Protein AF-A0A9W9IS37-F1 (afdb_monomer)

Organism: NCBI:txid69766

Foldseek 3Di:
DDDDDDDDPDPPPPPPPPPQWKKFKAWDADPVGNVATWIWIFTDQDDPRAHGKIWDTDRHHFPPDAAWDWTDMPNFKIWIWHQPDCFTKIWIAGPVGDIWIDTQNGSDGGRMDGTD

Structure (mmCIF, N/CA/C/O backbone):
data_AF-A0A9W9IS37-F1
#
_entry.id   AF-A0A9W9IS37-F1
#
loop_
_atom_site.group_PDB
_atom_site.id
_atom_site.type_symbol
_atom_site.label_atom_id
_atom_site.label_alt_id
_atom_site.label_comp_id
_atom_site.label_asym_id
_atom_site.label_entity_id
_atom_site.label_seq_id
_atom_site.pdbx_PDB_ins_code
_atom_site.Cartn_x
_atom_site.Cartn_y
_atom_site.Cartn_z
_atom_site.occupancy
_atom_site.B_iso_or_equiv
_atom_site.auth_seq_id
_atom_site.auth_comp_id
_atom_site.auth_asym_id
_atom_site.auth_atom_id
_atom_site.pdbx_PDB_model_num
ATOM 1 N N . MET A 1 1 ? -53.080 -8.955 39.621 1.00 38.78 1 MET A N 1
ATOM 2 C CA . MET A 1 1 ? -52.441 -10.027 38.827 1.00 38.78 1 MET A CA 1
ATOM 3 C C . MET A 1 1 ? -51.637 -9.382 37.702 1.00 38.78 1 MET A C 1
ATOM 5 O O . MET A 1 1 ? -52.264 -8.695 36.917 1.00 38.78 1 MET A O 1
ATOM 9 N N . HIS A 1 2 ? -50.307 -9.589 37.721 1.00 37.84 2 HIS A N 1
ATOM 10 C CA . HIS A 1 2 ? -49.316 -9.676 36.616 1.00 37.84 2 HIS A CA 1
ATOM 11 C C . HIS A 1 2 ? -49.317 -8.613 35.491 1.00 37.84 2 HIS A C 1
ATOM 13 O O . HIS A 1 2 ? -50.357 -8.322 34.930 1.00 37.84 2 HIS A O 1
ATOM 19 N N . SER A 1 3 ? -48.217 -8.057 34.975 1.00 43.59 3 SER A N 1
ATOM 20 C CA . SER A 1 3 ? -46.765 -8.158 35.187 1.00 43.59 3 SER A CA 1
ATOM 21 C C . SER A 1 3 ? -46.103 -7.079 34.301 1.00 43.59 3 SER A C 1
ATOM 23 O O . SER A 1 3 ? -46.640 -6.719 33.256 1.00 43.59 3 SER A O 1
ATOM 25 N N . ILE A 1 4 ? -44.928 -6.593 34.703 1.00 62.91 4 ILE A N 1
ATOM 26 C CA . ILE A 1 4 ? -44.033 -5.684 33.961 1.00 62.91 4 ILE A CA 1
ATOM 27 C C . ILE A 1 4 ? -43.416 -6.417 32.755 1.00 62.91 4 ILE A C 1
ATOM 29 O O . ILE A 1 4 ? -43.000 -7.559 32.917 1.00 62.91 4 ILE A O 1
ATOM 33 N N . PHE A 1 5 ? -43.251 -5.761 31.598 1.00 52.50 5 PHE A N 1
ATOM 34 C CA . PHE A 1 5 ? -42.245 -6.173 30.604 1.00 52.50 5 PHE A CA 1
ATOM 35 C C . PHE A 1 5 ? -41.544 -4.963 29.971 1.00 52.50 5 PHE A C 1
ATOM 37 O O . PHE A 1 5 ? -41.994 -4.385 28.986 1.00 52.50 5 PHE A O 1
ATOM 44 N N . PHE A 1 6 ? -40.388 -4.626 30.547 1.00 56.75 6 PHE A N 1
ATOM 45 C CA . PHE A 1 6 ? -39.258 -4.049 29.823 1.00 56.75 6 PHE A CA 1
ATOM 46 C C . PHE A 1 6 ? -38.918 -4.968 28.644 1.00 56.75 6 PHE A C 1
ATOM 48 O O . PHE A 1 6 ? -38.683 -6.159 28.857 1.00 56.75 6 PHE A O 1
ATOM 55 N N . LYS A 1 7 ? -38.828 -4.441 27.422 1.00 50.78 7 LYS A N 1
ATOM 56 C CA . LYS A 1 7 ? -38.079 -5.108 26.351 1.00 50.78 7 LYS A CA 1
ATOM 57 C C . LYS A 1 7 ? -37.211 -4.094 25.628 1.00 50.78 7 LYS A C 1
ATOM 59 O O . LYS A 1 7 ? -37.644 -3.382 24.731 1.00 50.78 7 LYS A O 1
ATOM 64 N N . SER A 1 8 ? -35.981 -4.045 26.120 1.00 54.38 8 SER A N 1
ATOM 65 C CA . SER A 1 8 ? -34.792 -3.462 25.527 1.00 54.38 8 SER A CA 1
ATOM 66 C C . SER A 1 8 ? 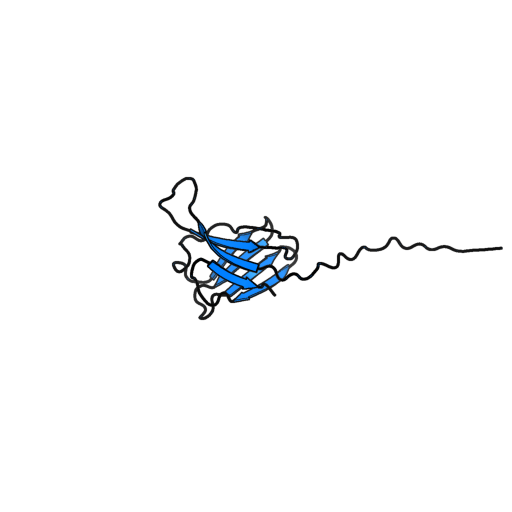-34.763 -3.690 24.016 1.00 54.38 8 SER A C 1
ATOM 68 O O . SER A 1 8 ? -34.761 -4.836 23.562 1.00 54.38 8 SER A O 1
ATOM 70 N N . LEU A 1 9 ? -34.719 -2.602 23.245 1.00 58.62 9 LEU A N 1
ATOM 71 C CA . LEU A 1 9 ? -34.281 -2.665 21.858 1.00 58.62 9 LEU A CA 1
ATOM 72 C C . LEU A 1 9 ? -32.818 -3.109 21.891 1.00 58.62 9 LEU A C 1
ATOM 74 O O . LEU A 1 9 ? -31.958 -2.411 22.428 1.00 58.62 9 LEU A O 1
ATOM 78 N N . ALA A 1 10 ? -32.573 -4.322 21.410 1.00 57.00 10 ALA A N 1
ATOM 79 C CA . ALA A 1 10 ? -31.249 -4.902 21.331 1.00 57.00 10 ALA A CA 1
ATOM 80 C C . ALA A 1 10 ? -30.366 -4.008 20.452 1.00 57.00 10 ALA A C 1
ATOM 82 O O . ALA A 1 10 ? -30.623 -3.854 19.258 1.00 57.00 10 ALA A O 1
ATOM 83 N N . LEU A 1 11 ? -29.323 -3.428 21.047 1.00 52.38 11 LEU A N 1
ATOM 84 C CA . LEU A 1 11 ? -28.160 -2.977 20.298 1.00 52.38 11 LEU A CA 1
ATOM 85 C C . LEU A 1 11 ? -27.583 -4.227 19.632 1.00 52.38 11 LEU A C 1
ATOM 87 O O . LEU A 1 11 ? -26.967 -5.061 20.296 1.00 52.38 11 LEU A O 1
ATOM 91 N N . LEU A 1 12 ? -27.841 -4.394 18.337 1.00 55.16 12 LEU A N 1
ATOM 92 C CA . LEU A 1 12 ? -27.080 -5.310 17.501 1.00 55.16 12 LEU A CA 1
ATOM 93 C C . LEU A 1 12 ? -25.654 -4.761 17.455 1.00 55.16 12 LEU A C 1
ATOM 95 O O . LEU A 1 12 ? -25.321 -3.952 16.594 1.00 55.16 12 LEU A O 1
ATOM 99 N N . SER A 1 13 ? -24.817 -5.155 18.417 1.00 55.97 13 SER A N 1
ATOM 100 C CA . SER A 1 13 ? -23.376 -5.030 18.248 1.00 55.97 13 SER A CA 1
ATOM 101 C C . SER A 1 13 ? -23.023 -5.928 17.072 1.00 55.97 13 SER A C 1
ATOM 103 O O . SER A 1 13 ? -23.091 -7.156 17.184 1.00 55.97 13 SER A O 1
ATOM 105 N N . LEU A 1 14 ? -22.723 -5.315 15.931 1.00 56.59 14 LEU A N 1
ATOM 106 C CA . LEU A 1 14 ? -22.159 -6.006 14.788 1.00 56.59 14 LEU A CA 1
ATOM 107 C C . LEU A 1 14 ? -20.811 -6.552 15.263 1.00 56.59 14 LEU A C 1
ATOM 109 O O . LEU A 1 14 ? -19.831 -5.820 15.351 1.00 56.59 14 LEU A O 1
ATOM 113 N N . ALA A 1 15 ? -20.787 -7.819 15.672 1.00 50.91 15 ALA A N 1
ATOM 114 C CA . ALA A 1 15 ? -19.548 -8.540 15.881 1.00 50.91 15 ALA A CA 1
ATOM 115 C C . ALA A 1 15 ? -18.921 -8.667 14.493 1.00 50.91 15 ALA A C 1
ATOM 117 O O . ALA A 1 15 ? -19.237 -9.594 13.750 1.00 50.91 15 ALA A O 1
ATOM 118 N N . GLN A 1 16 ? -18.133 -7.664 14.102 1.00 50.34 16 GLN A N 1
ATOM 119 C CA . GLN A 1 16 ? -17.322 -7.714 12.900 1.00 50.34 16 GLN A CA 1
ATOM 120 C C . GLN A 1 16 ? -16.435 -8.943 13.069 1.00 50.34 16 GLN A C 1
ATOM 122 O O . GLN A 1 16 ? -15.556 -8.973 13.932 1.00 50.34 16 GLN A O 1
ATOM 127 N N . LEU A 1 17 ? -16.754 -10.009 12.329 1.00 49.72 17 LEU A N 1
ATOM 128 C CA . LEU A 1 17 ? -15.870 -11.154 12.222 1.00 49.72 17 LEU A CA 1
ATOM 129 C C . LEU A 1 17 ? -14.538 -10.590 11.740 1.00 49.72 17 LEU A C 1
ATOM 131 O O . LEU A 1 17 ? -14.451 -10.101 10.617 1.00 49.72 17 LEU A O 1
ATOM 135 N N . LEU A 1 18 ? -13.534 -10.628 12.615 1.00 54.66 18 LEU A N 1
ATOM 136 C CA . LEU A 1 18 ? -12.144 -10.298 12.328 1.00 54.66 18 LEU A CA 1
ATOM 137 C C . LEU A 1 18 ? -11.578 -11.353 11.365 1.00 54.66 18 LEU A C 1
ATOM 139 O O . LEU A 1 18 ? -10.697 -12.132 11.722 1.00 54.66 18 LEU A O 1
ATOM 143 N N . SER A 1 19 ? -12.121 -11.441 10.151 1.00 56.94 19 SER A N 1
ATOM 144 C CA . SER A 1 19 ? -11.322 -11.914 9.035 1.00 56.94 19 SER A CA 1
ATOM 145 C C . SER A 1 19 ? -10.280 -10.829 8.844 1.00 56.94 19 SER A C 1
ATOM 147 O O . SER A 1 19 ? -10.637 -9.706 8.500 1.00 56.94 19 SER A O 1
ATOM 149 N N . ALA A 1 20 ? -9.018 -11.127 9.150 1.00 71.56 20 ALA A N 1
ATOM 150 C CA . ALA A 1 20 ? -7.939 -10.238 8.754 1.00 71.56 20 ALA A CA 1
ATOM 151 C C . ALA A 1 20 ? -8.099 -9.989 7.248 1.00 71.56 20 ALA A C 1
ATOM 153 O O . ALA A 1 20 ? -8.291 -10.939 6.484 1.00 71.56 20 ALA A O 1
ATOM 154 N N .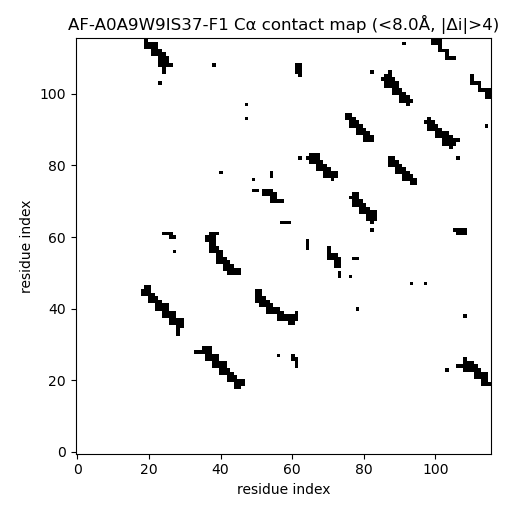 ALA A 1 21 ? -8.179 -8.720 6.852 1.00 91.69 21 ALA A N 1
ATOM 155 C CA . ALA A 1 21 ? -8.252 -8.389 5.442 1.00 91.69 21 ALA A CA 1
ATOM 156 C C . ALA A 1 21 ? -6.864 -8.591 4.849 1.00 91.69 21 ALA A C 1
ATOM 158 O O . ALA A 1 21 ? -5.862 -8.095 5.389 1.00 91.69 21 ALA A O 1
ATOM 159 N N . ARG A 1 22 ? -6.814 -9.311 3.733 1.00 95.25 22 ARG A N 1
ATOM 160 C CA . ARG A 1 22 ? -5.567 -9.542 3.029 1.00 95.25 22 ARG A CA 1
ATOM 161 C C . ARG A 1 22 ? -5.273 -8.315 2.191 1.00 95.25 22 ARG A C 1
ATOM 163 O O . ARG A 1 22 ? -6.094 -7.882 1.396 1.00 95.25 22 ARG A O 1
ATOM 170 N N . VAL A 1 23 ? -4.083 -7.767 2.347 1.00 95.88 23 VAL A N 1
ATOM 171 C CA . VAL A 1 23 ? -3.550 -6.729 1.475 1.00 95.88 23 VAL A CA 1
ATOM 172 C C . VAL A 1 23 ? -2.535 -7.343 0.533 1.00 95.88 23 VAL A C 1
ATOM 174 O O . VAL A 1 23 ? -1.707 -8.150 0.953 1.00 95.88 23 VAL A O 1
ATOM 177 N N . HIS A 1 24 ? -2.548 -6.926 -0.726 1.00 96.56 24 HIS A N 1
ATOM 178 C CA . HIS A 1 24 ? -1.491 -7.241 -1.677 1.00 96.56 24 HIS A CA 1
ATOM 179 C C . HIS A 1 24 ? -1.208 -6.056 -2.603 1.00 96.56 24 HIS A C 1
ATOM 181 O O . HIS A 1 24 ? -2.008 -5.128 -2.703 1.00 96.56 24 HIS A O 1
ATOM 187 N N . ILE A 1 25 ? -0.039 -6.038 -3.241 1.00 97.31 25 ILE A N 1
ATOM 188 C CA . ILE A 1 25 ? 0.326 -4.994 -4.207 1.00 97.31 25 ILE A CA 1
ATOM 189 C C . ILE A 1 25 ? 0.397 -5.564 -5.616 1.00 97.31 25 ILE A C 1
ATOM 191 O O . ILE A 1 25 ? 0.937 -6.645 -5.816 1.00 97.31 25 ILE A O 1
ATOM 195 N N . GLU A 1 26 ? -0.096 -4.831 -6.609 1.00 97.25 26 GLU A N 1
ATOM 196 C CA . GLU A 1 26 ? -0.029 -5.252 -8.011 1.00 97.25 26 GLU A CA 1
ATOM 197 C C . GLU A 1 26 ? 0.382 -4.124 -8.946 1.00 97.25 26 GLU A C 1
ATOM 199 O O . GLU A 1 26 ? 0.132 -2.942 -8.695 1.00 97.25 26 GLU A O 1
ATOM 204 N N . ASN A 1 27 ? 0.979 -4.522 -10.068 1.00 97.19 27 ASN A N 1
ATOM 205 C CA . ASN A 1 27 ? 1.229 -3.631 -11.184 1.00 97.19 27 ASN A CA 1
ATOM 206 C C . ASN A 1 27 ? -0.057 -3.431 -11.989 1.00 97.19 27 ASN A C 1
ATOM 208 O O . ASN A 1 27 ? -0.570 -4.370 -12.593 1.00 97.19 27 ASN A O 1
ATOM 212 N N . THR A 1 28 ? -0.527 -2.194 -12.068 1.00 95.81 28 THR A N 1
ATOM 213 C CA . THR A 1 28 ? -1.692 -1.800 -12.861 1.00 95.81 28 THR A CA 1
ATOM 214 C C . THR A 1 28 ? -1.298 -0.832 -13.964 1.00 95.81 28 THR A C 1
ATOM 216 O O . THR A 1 28 ? -0.290 -0.127 -13.891 1.00 95.81 28 THR A O 1
ATOM 219 N N . GLN A 1 29 ? -2.094 -0.814 -15.028 1.00 94.38 29 GLN A N 1
ATOM 220 C CA . GLN A 1 29 ? -1.893 0.075 -16.165 1.00 94.38 29 GLN A CA 1
ATOM 221 C C . GLN A 1 29 ? -3.133 0.950 -16.338 1.00 94.38 29 GLN A C 1
ATOM 223 O O . GLN A 1 29 ? -4.252 0.427 -16.341 1.00 94.38 29 GLN A O 1
ATOM 228 N N . PRO A 1 30 ? -2.976 2.273 -16.492 1.00 87.94 30 PRO A N 1
ATOM 229 C CA . PRO A 1 30 ? -4.114 3.142 -16.699 1.00 87.94 30 PRO A CA 1
ATOM 230 C C . PRO A 1 30 ? -4.726 2.854 -18.081 1.00 87.94 30 PRO A C 1
ATOM 232 O O . PRO A 1 30 ? -3.984 2.732 -19.062 1.00 87.94 30 PRO A O 1
ATOM 235 N N . PRO A 1 31 ? -6.066 2.826 -18.216 1.00 87.00 31 PRO A N 1
ATOM 236 C CA . PRO A 1 31 ? -6.721 2.555 -19.500 1.00 87.00 31 PRO A CA 1
ATOM 237 C C . PRO A 1 31 ? -6.290 3.512 -20.619 1.00 87.00 31 PRO A C 1
ATOM 239 O O . PRO A 1 31 ? -6.200 3.125 -21.781 1.00 87.00 31 PRO A O 1
ATOM 242 N N . ALA A 1 32 ? -5.985 4.763 -20.260 1.00 89.56 32 ALA A N 1
ATOM 243 C CA . ALA A 1 32 ? -5.550 5.795 -21.195 1.00 89.56 32 ALA A CA 1
ATOM 244 C C . ALA A 1 32 ? -4.119 5.587 -21.729 1.00 89.56 32 ALA A C 1
ATOM 246 O O . ALA A 1 32 ? -3.782 6.139 -22.775 1.00 89.56 32 ALA A O 1
ATOM 247 N N . ASN A 1 33 ? -3.265 4.819 -21.039 1.00 88.19 33 ASN A N 1
ATOM 248 C CA . ASN A 1 33 ? -1.893 4.568 -21.477 1.00 88.19 33 ASN A CA 1
ATOM 249 C C . ASN A 1 33 ? -1.324 3.254 -20.915 1.00 88.19 33 ASN A C 1
ATOM 251 O O . ASN A 1 33 ? -0.682 3.234 -19.867 1.00 88.19 33 ASN A O 1
ATOM 255 N N . LYS A 1 34 ? -1.459 2.170 -21.686 1.00 89.00 34 LYS A N 1
ATOM 256 C CA . LYS A 1 34 ? -0.928 0.838 -21.344 1.00 89.00 34 LYS A CA 1
ATOM 257 C C . LYS A 1 34 ? 0.604 0.728 -21.282 1.00 89.00 34 LYS A C 1
ATOM 259 O O . LYS A 1 34 ? 1.120 -0.340 -20.980 1.00 89.00 34 LYS A O 1
ATOM 264 N N . TYR A 1 35 ? 1.346 1.777 -21.640 1.00 90.50 35 TYR A N 1
ATOM 265 C CA . TYR A 1 35 ? 2.813 1.780 -21.572 1.00 90.50 35 TYR A CA 1
ATOM 266 C C . TYR A 1 35 ? 3.341 2.315 -20.238 1.00 90.50 35 TYR A C 1
ATOM 268 O O . TYR A 1 35 ? 4.548 2.295 -20.011 1.00 90.50 35 TYR A O 1
ATOM 276 N N . VAL A 1 36 ? 2.453 2.798 -19.364 1.00 92.62 36 VAL A N 1
ATOM 277 C CA . VAL A 1 36 ? 2.798 3.237 -18.013 1.00 92.62 36 VAL A CA 1
ATOM 278 C C . VAL A 1 36 ? 2.308 2.190 -17.025 1.00 92.62 36 VAL A C 1
ATOM 280 O O . VAL A 1 36 ? 1.153 1.775 -17.075 1.00 92.62 36 VAL A O 1
ATOM 283 N N . THR A 1 37 ? 3.196 1.779 -16.125 1.00 96.19 37 THR A N 1
ATOM 284 C CA . THR A 1 37 ? 2.886 0.834 -15.053 1.00 96.19 37 THR A CA 1
ATOM 285 C C . THR A 1 37 ? 2.942 1.555 -13.713 1.00 96.19 37 THR A C 1
ATOM 287 O O . THR A 1 37 ? 3.936 2.210 -13.391 1.00 96.19 37 THR A O 1
ATOM 290 N N . HIS A 1 38 ? 1.883 1.395 -12.932 1.00 96.94 38 HIS A N 1
ATOM 291 C CA . HIS A 1 38 ? 1.736 1.892 -11.572 1.00 96.94 38 HIS A CA 1
ATOM 292 C C . HIS A 1 38 ? 1.646 0.729 -10.595 1.00 96.94 38 HIS A C 1
ATOM 294 O O . HIS A 1 38 ? 1.314 -0.382 -10.988 1.00 96.94 38 HIS A O 1
ATOM 300 N N . CYS A 1 39 ? 1.930 0.984 -9.324 1.00 97.25 39 CYS A N 1
ATOM 301 C CA . CYS A 1 39 ? 1.625 0.048 -8.251 1.00 97.25 39 CYS A CA 1
ATOM 302 C C . CYS A 1 39 ? 0.302 0.456 -7.603 1.00 97.25 39 CYS A C 1
ATOM 304 O O . CYS A 1 39 ? 0.063 1.643 -7.388 1.00 97.25 39 CYS A O 1
ATOM 306 N N . THR A 1 40 ? -0.542 -0.504 -7.264 1.00 97.81 40 THR A N 1
ATOM 307 C CA . THR A 1 40 ? -1.767 -0.290 -6.479 1.00 97.81 40 THR A CA 1
ATOM 308 C C . THR A 1 40 ? -1.792 -1.264 -5.323 1.00 97.81 40 THR A C 1
ATOM 310 O O . THR A 1 40 ? -1.364 -2.405 -5.485 1.00 97.81 40 THR A O 1
ATOM 313 N N . VAL A 1 41 ? -2.316 -0.821 -4.185 1.00 97.75 41 VAL A N 1
ATOM 314 C CA . VAL A 1 41 ? -2.630 -1.698 -3.058 1.00 97.75 41 VAL A CA 1
ATOM 315 C C . VAL A 1 41 ? -4.055 -2.201 -3.241 1.00 97.75 41 VAL A C 1
ATOM 317 O O . VAL A 1 41 ? -4.963 -1.402 -3.460 1.00 97.75 41 VAL A O 1
ATOM 320 N N . GLN A 1 42 ? -4.229 -3.509 -3.141 1.00 97.56 42 GLN A N 1
ATOM 321 C CA . GLN A 1 42 ? -5.508 -4.199 -3.155 1.00 97.56 42 GLN A CA 1
ATOM 322 C C . GLN A 1 42 ? -5.809 -4.713 -1.748 1.00 97.56 42 GLN A C 1
ATOM 324 O O . GLN A 1 42 ? -4.906 -5.188 -1.055 1.00 97.56 42 GLN A O 1
ATOM 329 N N . ILE A 1 43 ? -7.064 -4.601 -1.331 1.00 95.69 43 ILE A N 1
ATOM 330 C CA . ILE A 1 43 ? -7.613 -5.214 -0.123 1.00 95.69 43 ILE A CA 1
ATOM 331 C C . ILE A 1 43 ? -8.584 -6.290 -0.588 1.00 95.69 43 ILE A C 1
ATOM 333 O O . ILE A 1 43 ? -9.534 -5.953 -1.284 1.00 95.69 43 ILE A O 1
ATOM 337 N N . ASP A 1 44 ? -8.367 -7.533 -0.170 1.00 94.81 44 ASP A N 1
ATOM 338 C CA . ASP A 1 44 ? -9.310 -8.638 -0.318 1.00 94.81 44 ASP A CA 1
ATOM 339 C C . ASP A 1 44 ? -9.951 -8.928 1.046 1.00 94.81 44 ASP A C 1
ATOM 341 O O . ASP A 1 44 ? -9.265 -9.198 2.042 1.00 94.81 44 ASP A O 1
ATOM 345 N N . GLY A 1 45 ? -11.279 -8.896 1.098 1.00 91.88 45 GLY A N 1
ATOM 346 C CA . GLY A 1 45 ? -12.056 -9.016 2.327 1.00 91.88 45 GLY A CA 1
ATOM 347 C C . GLY A 1 45 ? -12.411 -7.668 2.953 1.00 91.88 45 GLY A C 1
ATOM 348 O O . GLY A 1 45 ? -12.328 -6.620 2.316 1.00 91.88 45 G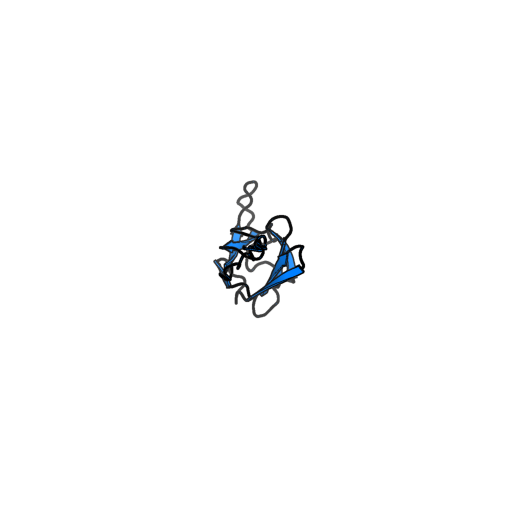LY A O 1
ATOM 349 N N . ALA A 1 46 ? -12.856 -7.710 4.212 1.00 91.19 46 AL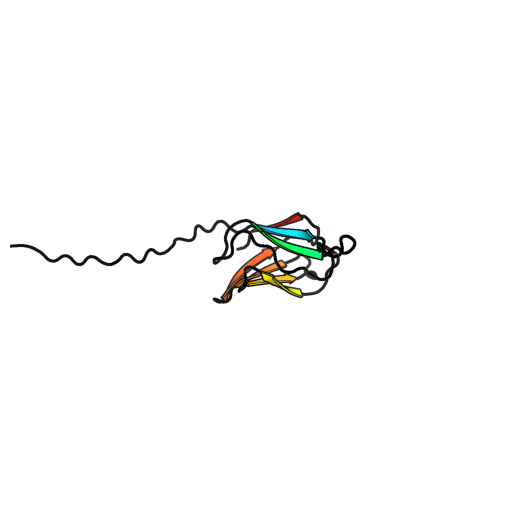A A N 1
ATOM 350 C CA . ALA A 1 46 ? -13.460 -6.576 4.905 1.00 91.19 46 ALA A CA 1
ATOM 351 C C . ALA A 1 46 ? -12.592 -6.079 6.069 1.00 91.19 46 ALA A C 1
ATOM 353 O O . ALA A 1 46 ? -12.252 -6.851 6.966 1.00 91.19 46 ALA A O 1
ATOM 354 N N . ILE A 1 47 ? -12.300 -4.778 6.108 1.00 91.75 47 ILE A N 1
ATOM 355 C CA . ILE A 1 47 ? -11.646 -4.113 7.241 1.00 91.75 47 ILE A CA 1
ATOM 356 C C . ILE A 1 47 ? -12.264 -2.744 7.510 1.00 91.75 47 ILE A C 1
ATOM 358 O O . ILE A 1 47 ? -12.296 -1.884 6.638 1.00 91.75 47 ILE A O 1
ATOM 362 N N . TYR A 1 48 ? -12.780 -2.536 8.724 1.00 91.00 48 TYR A N 1
ATOM 363 C CA . TYR A 1 48 ? -13.345 -1.254 9.175 1.00 91.00 48 TYR A CA 1
ATOM 364 C C . TYR A 1 48 ? -14.301 -0.579 8.162 1.00 91.00 48 TYR A C 1
ATOM 366 O O . TYR A 1 48 ? -14.237 0.629 7.938 1.00 91.00 48 TYR A O 1
ATOM 374 N N . GLY A 1 49 ? -15.173 -1.372 7.523 1.00 86.94 49 GLY A N 1
ATOM 375 C CA . GLY A 1 49 ? -16.148 -0.897 6.527 1.00 86.94 49 GLY A CA 1
ATOM 376 C C . GLY A 1 49 ? -15.605 -0.716 5.102 1.00 86.94 49 GLY A C 1
ATOM 377 O O . GLY A 1 49 ? -16.337 -0.256 4.231 1.00 86.94 49 GLY A O 1
ATOM 378 N N . CYS A 1 50 ? -14.345 -1.076 4.856 1.00 89.94 50 CYS A N 1
ATOM 379 C CA . CYS A 1 50 ? -13.716 -1.140 3.541 1.00 89.94 50 CYS A CA 1
ATOM 380 C C . CYS A 1 50 ? -13.687 -2.598 3.069 1.00 89.94 50 CYS A C 1
ATOM 382 O O . CYS A 1 50 ? -13.068 -3.435 3.723 1.00 89.94 50 CYS A O 1
ATOM 384 N N . GLU A 1 51 ? -14.377 -2.900 1.970 1.00 92.56 51 GLU A N 1
ATOM 385 C CA . GLU A 1 51 ? -14.495 -4.248 1.401 1.00 92.56 51 GLU A CA 1
ATOM 386 C C . GLU A 1 51 ? -13.961 -4.250 -0.030 1.00 92.56 51 GLU A C 1
ATOM 388 O O . GLU A 1 51 ? -14.316 -3.351 -0.793 1.00 92.56 51 GLU A O 1
ATOM 393 N N . ASP A 1 52 ? -13.130 -5.238 -0.373 1.00 92.75 52 ASP A N 1
ATOM 394 C CA . ASP A 1 52 ? -12.668 -5.533 -1.741 1.00 92.75 52 ASP A CA 1
ATOM 395 C C . ASP A 1 52 ? -12.320 -4.278 -2.567 1.00 92.75 52 ASP A C 1
ATOM 397 O O . ASP A 1 52 ? -13.052 -3.861 -3.472 1.00 92.75 52 ASP A O 1
ATOM 401 N N . ALA A 1 53 ? -11.202 -3.631 -2.233 1.00 95.19 53 ALA A N 1
ATOM 402 C CA . ALA A 1 53 ? -10.899 -2.286 -2.711 1.00 95.19 53 ALA A CA 1
ATOM 403 C C . ALA A 1 53 ? -9.493 -2.130 -3.290 1.00 95.19 53 ALA A C 1
ATOM 405 O O . ALA A 1 53 ? -8.523 -2.681 -2.780 1.00 95.19 53 ALA A O 1
ATOM 406 N N . SER A 1 54 ? -9.385 -1.264 -4.300 1.00 96.81 54 SER A N 1
ATOM 407 C CA . SER A 1 54 ? -8.116 -0.807 -4.870 1.00 96.81 54 SER A CA 1
ATOM 408 C C . SER A 1 54 ? -7.806 0.606 -4.401 1.00 96.81 54 SER A C 1
ATOM 410 O O . SER A 1 54 ? -8.670 1.487 -4.430 1.00 96.81 54 SER A O 1
ATOM 412 N N . SER A 1 55 ? -6.550 0.856 -4.048 1.00 97.50 55 SER A N 1
ATOM 413 C CA . SER A 1 55 ? -6.061 2.210 -3.822 1.00 97.50 55 SER A CA 1
ATOM 414 C C . SER A 1 55 ? -5.971 2.989 -5.131 1.00 97.50 55 SER A C 1
ATOM 416 O O . SER A 1 55 ? -5.867 2.418 -6.222 1.00 97.50 55 SER A O 1
ATOM 418 N N . GLU A 1 56 ? -5.888 4.310 -5.016 1.00 96.75 56 GLU A N 1
ATOM 419 C CA . GLU A 1 56 ? -5.297 5.125 -6.072 1.00 96.75 56 GLU A CA 1
ATOM 420 C C . GLU A 1 56 ? -3.858 4.664 -6.389 1.00 96.75 56 GLU A C 1
ATOM 422 O O . GLU A 1 56 ? -3.155 4.158 -5.502 1.00 96.75 56 GLU A O 1
ATOM 427 N N . PRO A 1 57 ? -3.384 4.845 -7.635 1.00 96.44 57 PRO A N 1
ATOM 428 C CA . PRO A 1 57 ? -2.074 4.364 -8.047 1.00 96.44 57 PRO A CA 1
ATOM 429 C C . PRO A 1 57 ? -0.913 5.145 -7.417 1.00 96.44 57 PRO A C 1
ATOM 431 O O . PRO A 1 57 ? -0.907 6.376 -7.294 1.00 96.44 57 PRO A O 1
ATOM 434 N N . TYR A 1 58 ? 0.147 4.415 -7.095 1.00 96.44 58 TYR A N 1
ATOM 435 C CA . TYR A 1 58 ? 1.476 4.950 -6.832 1.00 96.44 58 TYR A CA 1
ATOM 436 C C . TYR A 1 58 ? 2.175 5.309 -8.154 1.00 96.44 58 TYR A C 1
ATOM 438 O O . TYR A 1 58 ? 1.912 4.697 -9.192 1.00 96.44 58 TYR A O 1
ATOM 446 N N . PRO A 1 59 ? 3.065 6.319 -8.161 1.00 93.88 59 PRO A N 1
ATOM 447 C CA . PRO A 1 59 ? 3.574 6.902 -9.401 1.00 93.88 59 PRO A CA 1
ATOM 448 C C . PRO A 1 59 ? 4.393 5.923 -10.248 1.00 93.88 59 PRO A C 1
ATOM 450 O O . PRO A 1 59 ? 4.409 6.064 -11.468 1.00 93.88 59 PRO A O 1
ATOM 453 N N . LYS A 1 60 ? 5.044 4.932 -9.632 1.00 95.38 60 LYS A N 1
ATOM 454 C CA . LYS A 1 60 ? 5.822 3.897 -10.324 1.00 95.38 60 LYS A CA 1
ATOM 455 C C . LYS A 1 60 ? 5.234 2.511 -10.067 1.00 95.38 60 LYS A C 1
ATOM 457 O O . LYS A 1 60 ? 4.471 2.328 -9.118 1.00 95.38 60 LYS A O 1
ATOM 462 N N . GLY A 1 61 ? 5.627 1.538 -10.889 1.00 95.75 61 GLY A N 1
ATOM 463 C CA . GLY A 1 61 ? 5.350 0.119 -10.656 1.00 95.75 61 GLY A CA 1
ATOM 464 C C . GLY A 1 61 ? 5.910 -0.381 -9.320 1.00 95.75 61 GLY A C 1
ATOM 465 O O . GLY A 1 61 ? 6.779 0.257 -8.715 1.00 95.75 61 GLY A O 1
ATOM 466 N N . CYS A 1 62 ? 5.395 -1.514 -8.854 1.00 95.25 62 CYS A N 1
ATOM 467 C CA . CYS A 1 62 ? 5.828 -2.144 -7.612 1.00 95.25 62 CYS A CA 1
ATOM 468 C C . CYS A 1 62 ? 7.332 -2.464 -7.692 1.00 95.25 62 CYS A C 1
ATOM 470 O O . CYS A 1 62 ? 7.837 -2.844 -8.750 1.00 95.25 62 CYS A O 1
ATOM 472 N N . GLY A 1 63 ? 8.062 -2.181 -6.611 1.00 93.00 63 GLY A N 1
ATOM 473 C CA . GLY A 1 63 ? 9.529 -2.239 -6.555 1.00 93.00 63 GLY A CA 1
ATOM 474 C C . GLY A 1 63 ? 10.254 -0.996 -7.087 1.00 93.00 63 GLY A C 1
ATOM 475 O O . GLY A 1 63 ? 11.448 -0.843 -6.859 1.00 93.00 63 GLY A O 1
ATOM 476 N N . GLY A 1 64 ? 9.560 -0.079 -7.772 1.00 94.12 64 GLY A N 1
ATOM 477 C CA . GLY A 1 64 ? 10.152 1.165 -8.279 1.00 94.12 64 GLY A CA 1
ATOM 478 C C . GLY A 1 64 ? 9.933 2.394 -7.392 1.00 94.12 64 GLY A C 1
ATOM 479 O O . GLY A 1 64 ? 10.576 3.426 -7.616 1.00 94.12 64 GLY A O 1
ATOM 480 N N . ASN A 1 65 ? 8.997 2.320 -6.441 1.00 94.25 65 ASN A N 1
ATOM 481 C CA . ASN A 1 65 ? 8.678 3.402 -5.507 1.00 94.25 65 ASN A CA 1
ATOM 482 C C . ASN A 1 65 ? 9.715 3.480 -4.372 1.00 94.25 65 ASN A C 1
ATOM 484 O O . ASN A 1 65 ? 10.432 2.522 -4.114 1.00 94.25 65 ASN A O 1
ATOM 488 N N . SER A 1 66 ? 9.796 4.637 -3.719 1.00 94.56 66 SER A N 1
ATOM 489 C CA . SER A 1 66 ? 10.694 4.908 -2.591 1.00 94.56 66 SER A CA 1
ATOM 490 C C . SER A 1 66 ? 9.997 5.828 -1.591 1.00 94.56 66 SER A C 1
ATOM 492 O O . SER A 1 66 ? 9.037 6.521 -1.953 1.00 94.56 66 SER A O 1
ATOM 494 N N . GLY A 1 67 ? 10.501 5.891 -0.365 1.00 94.81 67 GLY A N 1
ATOM 495 C CA . GLY A 1 67 ? 9.923 6.689 0.711 1.00 94.81 67 GLY A CA 1
ATOM 496 C C . GLY A 1 67 ? 8.629 6.107 1.269 1.00 94.81 67 GLY A C 1
ATOM 497 O O . GLY A 1 67 ? 8.268 4.958 1.027 1.00 94.81 67 GLY A O 1
ATOM 498 N N . SER A 1 68 ? 7.897 6.943 2.001 1.00 96.44 68 SER A N 1
ATOM 499 C CA . SER A 1 68 ? 6.563 6.622 2.503 1.00 96.44 68 SER A CA 1
ATOM 500 C C . SER A 1 68 ? 5.516 7.461 1.779 1.00 96.44 68 SER A C 1
ATOM 502 O O . SER A 1 68 ? 5.674 8.677 1.641 1.00 96.44 68 SER A O 1
ATOM 504 N N . ALA A 1 69 ? 4.453 6.822 1.290 1.00 97.06 69 ALA A N 1
ATOM 505 C CA . ALA A 1 69 ? 3.394 7.515 0.566 1.00 97.06 69 ALA A CA 1
ATOM 506 C C . ALA A 1 69 ? 2.007 6.931 0.851 1.00 97.06 69 ALA A C 1
ATOM 508 O O . ALA A 1 69 ? 1.801 5.715 0.833 1.00 97.06 69 ALA A O 1
ATOM 509 N N . SER A 1 70 ? 1.040 7.829 1.044 1.00 97.56 70 SER A N 1
ATOM 510 C CA . SER A 1 70 ? -0.369 7.488 1.240 1.00 97.56 70 SER A CA 1
ATOM 511 C C . SER A 1 70 ? -1.162 7.610 -0.059 1.00 97.56 70 SER A C 1
ATOM 513 O O . SER A 1 70 ? -0.938 8.527 -0.859 1.00 97.56 70 SER A O 1
ATOM 515 N N . ARG A 1 71 ? -2.108 6.698 -0.264 1.00 97.81 71 ARG A N 1
ATOM 516 C CA . ARG A 1 71 ? -3.082 6.727 -1.357 1.00 97.81 71 ARG A CA 1
ATOM 517 C C . ARG A 1 71 ? -4.477 6.476 -0.820 1.00 97.81 71 ARG A C 1
ATOM 519 O O . ARG A 1 71 ? -4.650 5.692 0.111 1.00 97.81 71 ARG A O 1
ATOM 526 N N . GLN A 1 72 ? -5.453 7.173 -1.392 1.00 97.81 72 GLN A N 1
ATOM 527 C CA . GLN A 1 72 ? -6.846 7.021 -0.998 1.00 97.81 72 GLN A CA 1
ATOM 528 C C . GLN A 1 72 ? -7.347 5.624 -1.377 1.00 97.81 72 GLN A C 1
ATOM 530 O O . GLN A 1 72 ? -6.958 5.072 -2.407 1.00 97.81 72 GLN A O 1
ATOM 535 N N . ILE A 1 73 ? -8.207 5.064 -0.533 1.00 96.06 73 ILE A N 1
ATOM 536 C CA . ILE A 1 73 ? -8.911 3.800 -0.751 1.00 96.06 73 ILE A CA 1
ATOM 537 C C . ILE A 1 73 ? -10.278 3.881 -0.059 1.00 96.06 73 ILE A C 1
ATOM 539 O O . ILE A 1 73 ? -10.437 4.623 0.908 1.00 96.06 73 ILE A O 1
ATOM 543 N N . CYS A 1 74 ? -11.290 3.166 -0.556 1.00 93.00 74 CYS A N 1
ATOM 544 C CA . CYS A 1 74 ? -12.621 3.134 0.071 1.00 93.00 74 CYS A CA 1
ATOM 545 C C . CYS A 1 74 ? -13.245 4.518 0.356 1.00 93.00 74 CYS A C 1
ATOM 547 O O . CYS A 1 74 ? -13.958 4.685 1.338 1.00 93.00 74 CYS A O 1
ATOM 549 N N . MET A 1 75 ? -12.979 5.515 -0.500 1.00 89.25 75 MET A N 1
ATOM 550 C CA . MET A 1 75 ? -13.437 6.918 -0.423 1.00 89.25 75 MET A CA 1
ATOM 551 C C . MET A 1 75 ? -13.026 7.724 0.826 1.00 89.25 75 MET A C 1
ATOM 553 O 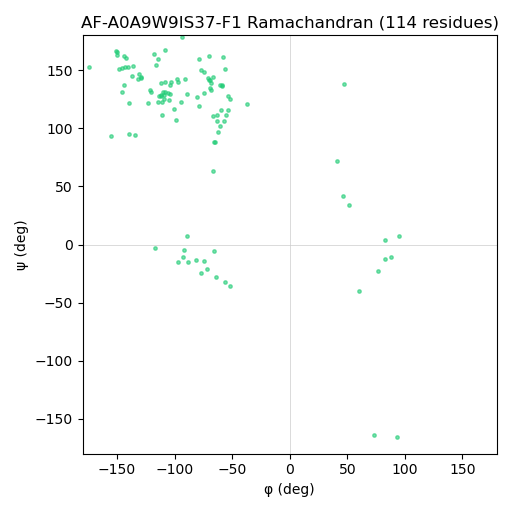O . MET A 1 75 ? -12.707 8.900 0.687 1.00 89.25 75 MET A O 1
ATOM 557 N N . SER A 1 76 ? -13.025 7.158 2.028 1.00 88.44 76 SER A N 1
ATOM 558 C CA . SER A 1 76 ? -12.710 7.856 3.284 1.00 88.44 76 SER A CA 1
ATOM 559 C C . SER A 1 76 ? -11.471 7.313 3.995 1.00 88.44 76 SER A C 1
ATOM 561 O O . SER A 1 76 ? -11.079 7.864 5.024 1.00 88.44 76 SER A O 1
ATOM 563 N N . ALA A 1 77 ? -10.849 6.263 3.459 1.00 95.25 77 ALA A N 1
ATOM 564 C CA . ALA A 1 77 ? -9.665 5.644 4.026 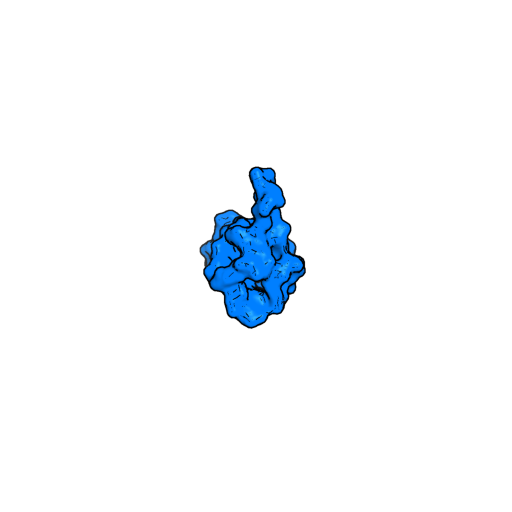1.00 95.25 77 ALA A CA 1
ATOM 565 C C . ALA A 1 77 ? -8.412 5.932 3.189 1.00 95.25 77 ALA A C 1
ATOM 567 O O . ALA A 1 77 ? -8.461 6.416 2.052 1.00 95.25 77 ALA A O 1
ATOM 568 N N . ALA A 1 78 ? -7.261 5.633 3.776 1.00 97.50 78 ALA A N 1
ATOM 569 C CA . ALA A 1 78 ? -5.979 5.706 3.108 1.00 97.50 78 ALA A CA 1
ATOM 570 C C . ALA A 1 78 ? -5.124 4.489 3.454 1.00 97.50 78 ALA A C 1
ATOM 572 O O . ALA A 1 78 ? -5.129 3.998 4.583 1.00 97.50 78 ALA A O 1
ATOM 573 N N . VAL A 1 79 ? -4.341 4.051 2.476 1.00 97.00 79 VAL A N 1
ATOM 574 C CA . VAL A 1 79 ? -3.252 3.095 2.666 1.00 97.00 79 VAL A CA 1
ATOM 575 C C . VAL A 1 79 ? -1.932 3.821 2.504 1.00 97.00 79 VAL A C 1
ATOM 577 O O . VAL A 1 79 ? -1.723 4.552 1.540 1.00 97.00 79 VAL A O 1
ATOM 580 N N . THR A 1 80 ? -1.046 3.655 3.474 1.00 97.69 80 THR A N 1
ATOM 581 C CA . THR A 1 80 ? 0.311 4.192 3.454 1.00 97.69 80 THR A CA 1
ATOM 582 C C . THR A 1 80 ? 1.277 3.044 3.281 1.00 97.69 80 THR A C 1
ATOM 584 O O . THR A 1 80 ? 1.246 2.106 4.074 1.00 97.69 80 THR A O 1
ATOM 587 N N . VAL A 1 81 ? 2.128 3.127 2.265 1.00 96.94 81 VAL A N 1
ATOM 588 C CA . VAL A 1 81 ? 3.187 2.145 2.036 1.00 96.94 81 VAL A CA 1
ATOM 589 C C . VAL A 1 81 ? 4.526 2.811 2.293 1.00 96.94 81 VAL A C 1
ATOM 591 O O . VAL A 1 81 ? 4.796 3.885 1.752 1.00 96.94 81 VAL A O 1
ATOM 594 N N . ASP A 1 82 ? 5.330 2.182 3.141 1.00 95.69 82 ASP A N 1
ATOM 595 C CA . ASP A 1 82 ? 6.726 2.529 3.383 1.00 95.69 82 ASP A CA 1
ATOM 596 C C . ASP A 1 82 ? 7.619 1.582 2.575 1.00 95.69 82 ASP A C 1
ATOM 598 O O . ASP A 1 82 ? 7.707 0.390 2.878 1.00 95.69 82 ASP A O 1
ATOM 602 N N . TRP A 1 83 ? 8.218 2.121 1.512 1.00 92.94 83 TRP A N 1
ATOM 603 C CA . TRP A 1 83 ? 9.040 1.394 0.545 1.00 92.94 83 TRP A CA 1
ATOM 604 C C . TRP A 1 83 ? 10.519 1.322 0.940 1.00 92.94 83 TRP A C 1
ATOM 606 O O . TRP A 1 83 ? 11.250 0.530 0.354 1.00 92.94 83 TRP A O 1
ATOM 616 N N . ASP A 1 84 ? 10.960 2.147 1.894 1.00 88.12 84 ASP A N 1
ATOM 617 C CA . ASP A 1 84 ? 12.368 2.232 2.311 1.00 88.12 84 ASP A CA 1
ATOM 618 C C . ASP A 1 84 ? 12.678 1.305 3.497 1.00 88.12 84 ASP A C 1
ATOM 620 O O . ASP A 1 84 ? 13.836 1.115 3.867 1.00 88.12 84 ASP A O 1
ATOM 624 N N . SER A 1 85 ? 11.642 0.738 4.110 1.00 78.19 85 SER A N 1
ATOM 625 C CA . SER A 1 85 ? 11.768 -0.238 5.185 1.00 78.19 85 SER A CA 1
ATOM 626 C C . SER A 1 85 ? 12.310 -1.576 4.668 1.00 78.19 85 SER A C 1
ATOM 628 O O . SER A 1 85 ? 11.871 -2.049 3.620 1.00 78.19 85 SER A O 1
ATOM 630 N N . ASP A 1 86 ? 13.184 -2.232 5.448 1.00 76.44 86 ASP A N 1
ATOM 631 C CA . ASP A 1 86 ? 13.688 -3.590 5.152 1.00 76.44 86 ASP A CA 1
ATOM 632 C C . ASP A 1 86 ? 12.537 -4.582 4.895 1.00 76.44 86 ASP A C 1
ATOM 634 O O . ASP A 1 86 ? 12.625 -5.444 4.024 1.00 76.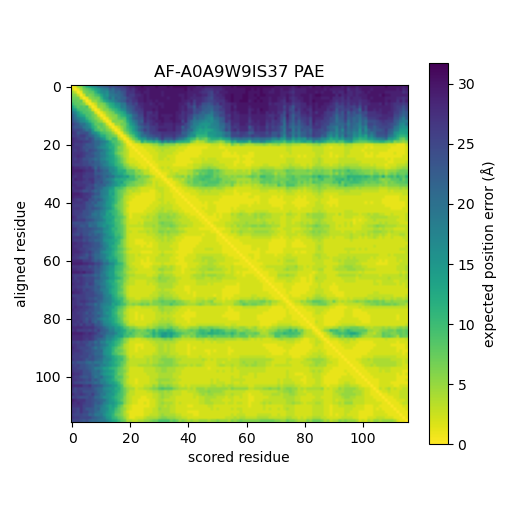44 86 ASP A O 1
ATOM 638 N N . ASP A 1 87 ? 11.427 -4.400 5.620 1.00 83.56 87 ASP A N 1
ATOM 639 C CA . ASP A 1 87 ? 10.136 -5.012 5.330 1.00 83.56 87 ASP A CA 1
ATOM 640 C C . ASP A 1 87 ? 9.156 -3.927 4.864 1.00 83.56 87 ASP A C 1
ATOM 642 O O . ASP A 1 87 ? 8.717 -3.103 5.678 1.00 83.56 87 ASP A O 1
ATOM 646 N N . VAL A 1 88 ? 8.756 -3.945 3.586 1.00 91.75 88 VAL A N 1
ATOM 647 C CA . VAL A 1 88 ? 7.750 -3.006 3.057 1.00 91.75 88 VAL A CA 1
ATOM 648 C C . VAL A 1 88 ? 6.498 -3.064 3.925 1.00 91.75 88 VAL A C 1
ATOM 650 O O . VAL A 1 88 ? 5.837 -4.102 4.027 1.00 91.75 88 VAL A O 1
ATOM 653 N N . THR A 1 89 ? 6.191 -1.952 4.585 1.00 95.56 89 THR A N 1
ATOM 654 C CA . THR A 1 89 ? 5.115 -1.885 5.575 1.00 95.56 89 THR A CA 1
ATOM 655 C C . THR A 1 89 ? 3.911 -1.184 4.972 1.00 95.56 89 THR A C 1
ATOM 657 O O . THR A 1 89 ? 4.036 -0.080 4.443 1.00 95.56 89 THR A O 1
ATOM 660 N N . VAL A 1 90 ? 2.738 -1.802 5.092 1.00 96.38 90 VAL A N 1
ATOM 661 C CA . VAL A 1 90 ? 1.457 -1.219 4.688 1.00 96.38 90 VAL A CA 1
ATOM 662 C C . VAL A 1 90 ? 0.657 -0.875 5.932 1.00 96.38 90 VAL A C 1
ATOM 664 O O . VAL A 1 90 ? 0.522 -1.693 6.841 1.00 96.38 90 VAL A O 1
ATOM 667 N N . LYS A 1 91 ? 0.124 0.344 5.974 1.00 96.88 91 LYS A N 1
ATOM 668 C CA . LYS A 1 91 ? -0.756 0.829 7.038 1.00 96.88 91 LYS A CA 1
ATOM 669 C C . LYS A 1 91 ? -2.069 1.294 6.439 1.00 96.88 91 LYS A C 1
ATOM 671 O O . LYS A 1 91 ? -2.065 2.191 5.601 1.00 96.88 91 LYS A O 1
ATOM 676 N N . PHE A 1 92 ? -3.167 0.706 6.877 1.00 96.62 92 PHE A N 1
ATOM 677 C CA . PHE A 1 92 ? -4.517 1.172 6.600 1.00 96.62 92 PHE A CA 1
ATOM 678 C C . PHE A 1 92 ? -4.960 2.138 7.698 1.00 96.62 92 PHE A C 1
ATOM 680 O O . PHE A 1 92 ? -4.665 1.911 8.872 1.00 96.62 92 PHE A O 1
ATOM 687 N N . ARG A 1 93 ? -5.698 3.183 7.321 1.00 96.19 93 ARG A N 1
ATOM 688 C CA . ARG A 1 93 ? -6.386 4.070 8.259 1.00 96.19 93 ARG A CA 1
ATOM 689 C C . ARG A 1 93 ? -7.704 4.570 7.678 1.00 96.19 93 ARG A C 1
ATOM 691 O O . ARG A 1 93 ? -7.706 5.085 6.559 1.00 96.19 93 ARG A O 1
ATOM 698 N N . ASN A 1 94 ? -8.795 4.483 8.438 1.00 94.62 94 ASN A N 1
ATOM 699 C CA . ASN A 1 94 ? -10.075 5.104 8.076 1.00 94.62 94 ASN A CA 1
ATOM 700 C C . ASN A 1 94 ? -10.234 6.510 8.702 1.00 94.62 94 ASN A C 1
ATOM 702 O O . ASN A 1 94 ? -9.379 7.008 9.438 1.00 94.62 94 ASN A O 1
ATOM 706 N N . ASN A 1 95 ? -11.350 7.173 8.405 1.00 93.50 95 ASN A N 1
ATOM 707 C CA . ASN A 1 95 ? -11.700 8.489 8.945 1.00 93.50 95 ASN A CA 1
ATOM 708 C C . ASN A 1 95 ? -12.162 8.466 10.414 1.00 93.50 95 ASN A C 1
ATOM 710 O O . ASN A 1 95 ? -12.219 9.527 11.035 1.00 93.50 95 ASN A O 1
ATOM 714 N N . GLU A 1 96 ? -12.486 7.294 10.959 1.00 93.12 96 GLU A N 1
ATOM 715 C CA . GLU A 1 96 ? -12.847 7.103 12.372 1.00 93.12 96 GLU A CA 1
ATOM 716 C C . GLU A 1 96 ? -11.603 6.999 13.271 1.00 93.12 96 GLU A C 1
ATOM 718 O O . GLU A 1 96 ? -11.688 7.188 14.483 1.00 93.12 96 GLU A O 1
ATOM 723 N N . GLY A 1 97 ? -10.426 6.814 12.665 1.00 92.62 97 GLY A N 1
ATOM 724 C CA . GLY A 1 97 ? -9.149 6.684 13.360 1.00 92.62 97 GLY A CA 1
ATOM 725 C C . GLY A 1 97 ? -8.743 5.238 13.627 1.00 92.62 97 GLY A C 1
ATOM 726 O O . GLY A 1 97 ? -7.728 5.034 14.290 1.00 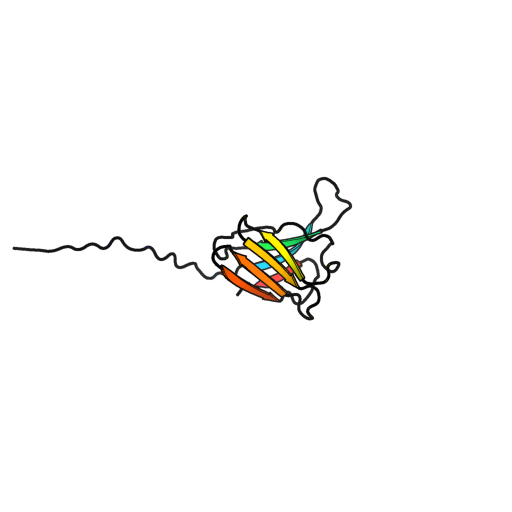92.62 97 GLY A O 1
ATOM 727 N N . ASP A 1 98 ? -9.483 4.262 13.098 1.00 93.75 98 ASP A N 1
ATOM 728 C CA . ASP A 1 98 ? -9.077 2.863 13.123 1.00 93.75 98 ASP A CA 1
ATOM 729 C C . ASP A 1 98 ? -7.876 2.663 12.205 1.00 93.75 98 ASP A C 1
ATOM 731 O O . ASP A 1 98 ? -7.841 3.151 11.069 1.00 93.75 98 ASP A O 1
ATOM 735 N N . GLU A 1 99 ? -6.890 1.927 12.705 1.00 95.38 99 GLU A N 1
ATOM 736 C CA . GLU A 1 99 ? -5.645 1.644 12.011 1.00 95.38 99 GLU A CA 1
ATOM 737 C C . GLU A 1 99 ? -5.373 0.143 12.038 1.00 95.38 99 GLU A C 1
ATOM 739 O O . GLU A 1 99 ? -5.633 -0.530 13.032 1.00 95.38 99 GLU A O 1
ATOM 744 N N . ALA A 1 100 ? -4.812 -0.367 10.947 1.00 94.81 100 ALA A N 1
ATOM 745 C CA . ALA A 1 100 ? -4.262 -1.713 10.885 1.00 94.81 100 ALA A CA 1
ATOM 746 C C . ALA A 1 100 ? -2.979 -1.698 10.068 1.00 94.81 100 ALA A C 1
ATOM 748 O O . ALA A 1 100 ? -2.797 -0.855 9.183 1.00 94.81 100 ALA A O 1
ATOM 749 N N . SER A 1 101 ? -2.070 -2.624 10.347 1.00 95.50 101 SER A N 1
ATOM 750 C CA . SER A 1 101 ? -0.798 -2.670 9.629 1.00 95.50 101 SER A CA 1
ATOM 751 C C . SER A 1 101 ? -0.311 -4.080 9.368 1.00 95.50 101 SER A C 1
ATOM 753 O O . SER A 1 101 ? -0.615 -5.017 10.104 1.00 95.50 101 SER A O 1
ATOM 755 N N . CYS A 1 102 ? 0.468 -4.229 8.302 1.00 95.12 102 CYS A N 1
ATOM 756 C CA . CYS A 1 102 ? 1.150 -5.472 7.998 1.00 95.12 102 CYS A CA 1
ATOM 757 C C . CYS A 1 102 ? 2.450 -5.232 7.228 1.00 95.12 102 CYS A C 1
ATOM 759 O O . CYS A 1 102 ? 2.728 -4.130 6.753 1.00 95.12 102 CYS A O 1
ATOM 761 N N . LYS A 1 103 ? 3.274 -6.276 7.149 1.00 95.94 103 LYS A N 1
ATOM 762 C CA . LYS A 1 103 ? 4.561 -6.276 6.451 1.00 95.94 103 LYS A CA 1
ATOM 763 C C . LYS A 1 103 ? 4.491 -7.229 5.266 1.00 95.94 103 LYS A C 1
ATOM 765 O O . LYS A 1 103 ? 4.227 -8.411 5.468 1.00 95.94 103 LYS A O 1
ATOM 770 N N . LEU A 1 104 ? 4.744 -6.723 4.061 1.00 92.88 104 LEU A N 1
ATOM 771 C CA . LEU A 1 104 ? 4.724 -7.500 2.815 1.00 92.88 104 LEU A CA 1
ATOM 772 C C . LEU A 1 104 ? 5.977 -8.367 2.636 1.00 92.88 104 LEU A C 1
ATOM 774 O O . LEU A 1 104 ? 5.940 -9.349 1.903 1.00 92.88 104 LEU A O 1
ATOM 778 N N . GLY A 1 105 ? 7.094 -7.991 3.265 1.00 87.56 105 GLY A N 1
ATOM 779 C CA . GLY A 1 105 ? 8.394 -8.662 3.129 1.00 87.56 105 GLY A CA 1
ATOM 780 C C . GLY A 1 105 ? 9.148 -8.345 1.830 1.00 87.56 105 GLY A C 1
ATOM 781 O O . GLY A 1 105 ? 10.370 -8.433 1.810 1.00 87.56 105 GLY A O 1
ATOM 782 N N . SER A 1 106 ? 8.466 -7.921 0.759 1.00 90.62 106 SER A N 1
ATOM 783 C CA . SER A 1 106 ? 9.104 -7.331 -0.426 1.00 90.62 106 SER A CA 1
ATOM 784 C C . SER A 1 106 ? 8.197 -6.312 -1.124 1.00 90.62 106 SER A C 1
ATOM 786 O O . SER A 1 106 ? 6.992 -6.250 -0.871 1.00 90.62 106 SER A O 1
ATOM 788 N N . ALA A 1 107 ? 8.786 -5.514 -2.018 1.00 92.94 107 ALA A N 1
ATOM 789 C CA . ALA A 1 107 ? 8.077 -4.552 -2.862 1.00 92.94 107 ALA A CA 1
ATOM 790 C C . ALA A 1 107 ? 7.607 -5.153 -4.203 1.00 92.94 107 ALA A C 1
ATOM 792 O O . ALA A 1 107 ? 7.163 -4.406 -5.077 1.00 92.94 107 ALA A O 1
ATOM 793 N N . ASP A 1 108 ? 7.736 -6.467 -4.394 1.00 94.06 108 ASP A N 1
ATOM 794 C CA . ASP A 1 108 ? 7.417 -7.133 -5.657 1.00 94.06 108 ASP A CA 1
ATOM 795 C C . ASP A 1 108 ? 5.901 -7.240 -5.881 1.00 94.06 108 ASP A C 1
ATOM 797 O O . ASP A 1 108 ? 5.131 -7.366 -4.926 1.00 94.06 108 ASP A O 1
ATOM 801 N N . PRO A 1 109 ? 5.433 -7.209 -7.142 1.00 95.06 109 PRO A N 1
ATOM 802 C CA . PRO A 1 109 ? 4.023 -7.433 -7.437 1.00 95.06 109 PRO A CA 1
ATOM 803 C C . PRO A 1 109 ? 3.585 -8.832 -6.974 1.00 95.06 109 PRO A C 1
ATOM 805 O O . PRO A 1 109 ? 4.283 -9.821 -7.192 1.00 95.06 109 PRO A O 1
ATOM 808 N N . GLY A 1 110 ? 2.407 -8.912 -6.362 1.00 94.38 110 GLY A N 1
ATOM 809 C CA . GLY A 1 110 ? 1.842 -10.115 -5.754 1.00 94.38 110 GLY A CA 1
ATOM 810 C C . GLY A 1 110 ? 2.243 -10.327 -4.293 1.00 94.38 110 GLY A C 1
ATOM 811 O O . GLY A 1 110 ? 1.636 -11.166 -3.622 1.00 94.38 110 GLY A O 1
ATOM 812 N N . SER A 1 111 ? 3.215 -9.570 -3.768 1.00 95.12 111 SER A N 1
ATOM 813 C CA . SER A 1 111 ? 3.529 -9.598 -2.338 1.00 95.12 111 SER A CA 1
ATOM 814 C C . SER A 1 111 ? 2.298 -9.197 -1.531 1.00 95.12 111 SER A C 1
ATOM 816 O O . SER A 1 111 ? 1.568 -8.274 -1.901 1.00 95.12 111 SER A O 1
ATOM 818 N N . SER A 1 112 ? 2.047 -9.925 -0.442 1.00 95.94 112 SER A N 1
ATOM 819 C CA . SER A 1 112 ? 0.803 -9.824 0.323 1.00 95.94 112 SER A CA 1
ATOM 820 C C . SER A 1 112 ? 1.009 -10.037 1.817 1.00 95.94 112 SER A C 1
ATOM 822 O O . SER A 1 112 ? 1.900 -10.790 2.209 1.00 95.94 112 SER A O 1
ATOM 824 N N . CYS A 1 113 ? 0.156 -9.436 2.640 1.00 95.31 113 CYS A N 1
ATOM 825 C CA . CYS A 1 113 ? 0.130 -9.622 4.084 1.00 95.31 113 CYS A CA 1
ATOM 826 C C . CYS A 1 113 ? -1.276 -9.441 4.663 1.00 95.31 113 CYS A C 1
ATOM 828 O O . CYS A 1 113 ? -2.157 -8.880 4.025 1.00 95.31 113 CYS A O 1
ATOM 830 N N . GLU A 1 114 ? -1.481 -9.928 5.883 1.00 95.25 114 GLU A N 1
ATOM 831 C CA . GLU A 1 114 ? -2.755 -9.822 6.600 1.00 95.25 114 GLU A CA 1
ATOM 832 C C . GLU A 1 114 ? -2.740 -8.598 7.518 1.00 95.25 114 GLU A C 1
ATOM 834 O O . GLU A 1 114 ? -1.859 -8.502 8.380 1.00 95.25 114 GLU A O 1
ATOM 839 N N . LEU A 1 115 ? -3.700 -7.684 7.350 1.00 91.69 115 LEU A N 1
ATOM 840 C CA . LEU A 1 115 ? -3.855 -6.503 8.202 1.00 91.69 115 LEU A C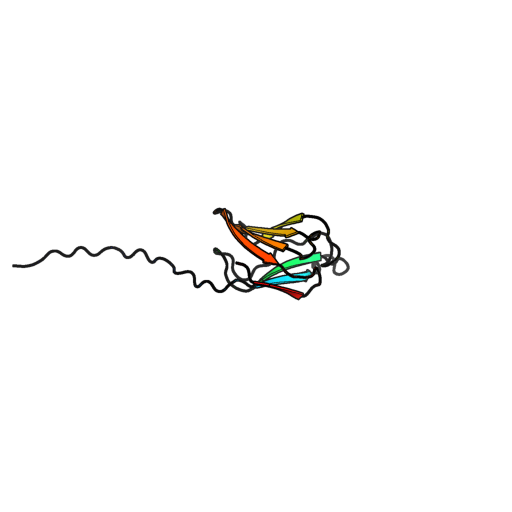A 1
ATOM 841 C C . LEU A 1 115 ? -4.293 -6.904 9.618 1.00 91.69 115 LEU A C 1
ATOM 843 O O . LEU A 1 115 ? -5.208 -7.713 9.794 1.00 91.69 115 LEU A O 1
ATOM 847 N N . LYS A 1 116 ? -3.621 -6.337 10.626 1.00 86.31 116 LYS A N 1
ATOM 848 C CA . LYS A 1 116 ? -3.854 -6.580 12.056 1.00 86.31 116 LYS A CA 1
ATOM 849 C C . LYS A 1 116 ? -3.811 -5.295 12.865 1.00 86.31 116 LYS A C 1
ATOM 851 O O . LYS A 1 116 ? -3.120 -4.348 12.413 1.00 86.31 116 LYS A O 1
#

Solvent-accessible surface area (backbone atoms only — not comparable to full-atom values): 6499 Å² total; per-residue (Å²): 133,89,80,92,77,89,76,79,82,77,79,78,74,78,76,72,74,82,53,59,23,35,34,33,31,36,69,43,57,51,92,93,42,78,88,46,50,18,17,29,48,36,36,49,51,50,50,98,92,36,58,65,38,60,33,49,70,42,91,34,29,50,67,66,57,70,49,73,52,74,30,52,23,73,92,61,25,35,40,32,40,30,52,72,44,90,46,21,33,42,34,43,36,46,79,88,68,55,69,32,40,31,56,33,62,45,50,48,63,70,30,48,30,56,39,83

Radius of gyration: 19.22 Å; Cα contacts (8 Å, |Δi|>4): 249; chains: 1; bounding box: 66×20×60 Å

Sequence (116 aa):
MHSIFFKSLALLSLAQLLSAARVHIENTQPPANKYVTHCTVQIDGAIYGCEDASSEPYPKGCGGNSGSASRQICMSAAVTVDWDSDDVTVKFRNNEGDEASCKLGSADPGSSCELK

pLDDT: mean 86.75, std 15.95, range [37.84, 97.81]

Mean predicted aligned error: 8.53 Å

Nearest PDB structures (foldseek):
  3o5s-assembly1_A  TM=2.850E-01  e=1.379E+00  Bacillus subtilis
  1gbg-assembly1_A  TM=2.767E-01  e=1.613E+00  Bacillus licheniformis
  1cpn-assembly1_A  TM=2.755E-01  e=2.096E+00  Paenibacillus macerans
  1cpm-assembly1_A  TM=2.840E-01  e=5.666E+00  Paenibacillus macerans

Secondary structure (DSSP, 8-state):
-------------------PPEEEEEEE--TT-TT--EEEEEEEEEETTEEEEEPPPBSS-TTT--SEEEEEETTTEEEEEESSSSS-EEEEE-TT--EEEEE-SS-STT-EEE--